Protein AF-A0A3A2ZEJ2-F1 (afdb_monomer_lite)

Sequence (96 aa):
LSNLYGLLFLLGVAVCYTTSEPKVVRNYLVCLAIADVGHIYYVYKALGWDAFADVGSWNVLTWGNVGITGFLFLNRVAYFLGIFGKEVVRREVKRD

Organism: NCBI:txid2070753

Structure (mmCIF, N/CA/C/O backbone):
data_AF-A0A3A2ZEJ2-F1
#
_entry.id   AF-A0A3A2ZEJ2-F1
#
loop_
_atom_site.group_PDB
_atom_site.id
_atom_site.type_symbol
_atom_site.label_atom_id
_atom_site.label_alt_id
_atom_site.label_comp_id
_atom_site.label_asym_id
_atom_site.label_entity_id
_atom_site.label_seq_id
_atom_site.pdbx_PDB_ins_code
_atom_site.Cartn_x
_atom_site.Cartn_y
_atom_site.Cartn_z
_atom_site.occupancy
_atom_site.B_iso_or_equiv
_atom_site.auth_seq_id
_atom_site.auth_comp_id
_atom_site.auth_asym_id
_atom_site.auth_atom_id
_atom_site.pdbx_PDB_model_num
ATOM 1 N N . LEU A 1 1 ? 11.108 9.347 -1.292 1.00 59.06 1 LEU A N 1
ATOM 2 C CA . LEU A 1 1 ? 10.064 8.366 -0.916 1.00 59.06 1 LEU A CA 1
ATOM 3 C C . LEU A 1 1 ? 10.109 7.976 0.567 1.00 59.06 1 LEU A C 1
ATOM 5 O O . LEU A 1 1 ? 9.058 7.902 1.182 1.00 59.06 1 LEU A O 1
ATOM 9 N N . SER A 1 2 ? 11.289 7.822 1.181 1.00 63.22 2 SER A N 1
ATOM 10 C CA . SER A 1 2 ? 11.443 7.387 2.585 1.00 63.22 2 SER A CA 1
ATOM 11 C C . SER A 1 2 ? 10.671 8.219 3.618 1.00 63.22 2 SER A C 1
ATOM 13 O O . SER A 1 2 ? 10.086 7.656 4.536 1.00 63.22 2 SER A O 1
ATOM 15 N N . ASN A 1 3 ? 10.593 9.542 3.436 1.00 76.31 3 ASN A N 1
ATOM 16 C CA . ASN A 1 3 ? 9.819 10.412 4.327 1.00 76.31 3 ASN A CA 1
ATOM 17 C C . ASN A 1 3 ? 8.306 10.104 4.290 1.00 76.31 3 ASN A C 1
ATOM 19 O O . ASN A 1 3 ? 7.640 10.127 5.317 1.00 76.31 3 ASN A O 1
ATOM 23 N N . LEU A 1 4 ? 7.764 9.743 3.119 1.00 78.81 4 LEU A N 1
ATOM 24 C CA . LEU A 1 4 ? 6.353 9.371 2.978 1.00 78.81 4 LEU A CA 1
ATOM 25 C C . LEU A 1 4 ? 6.059 8.017 3.626 1.00 78.81 4 LEU A C 1
ATOM 27 O O . LEU A 1 4 ? 5.044 7.892 4.300 1.00 78.81 4 LEU A O 1
ATOM 31 N N . TYR A 1 5 ? 6.946 7.026 3.492 1.00 77.38 5 TYR A N 1
ATOM 32 C CA . TYR A 1 5 ? 6.781 5.749 4.199 1.00 77.38 5 TYR A CA 1
ATOM 33 C C . TYR A 1 5 ? 6.810 5.928 5.720 1.00 77.38 5 TYR A C 1
ATOM 35 O O . TYR A 1 5 ? 5.969 5.359 6.413 1.00 77.38 5 TYR A O 1
ATOM 43 N N . GLY A 1 6 ? 7.723 6.760 6.234 1.00 79.38 6 GLY A N 1
ATOM 44 C CA . GLY A 1 6 ? 7.765 7.112 7.655 1.00 79.38 6 GLY A CA 1
ATOM 45 C C . GLY A 1 6 ? 6.488 7.818 8.116 1.00 79.38 6 GLY A C 1
ATOM 46 O O . GLY A 1 6 ? 5.922 7.459 9.146 1.00 79.38 6 GLY A O 1
ATOM 47 N N . LEU A 1 7 ? 5.979 8.759 7.316 1.00 84.56 7 LEU A N 1
ATOM 48 C CA . LEU A 1 7 ? 4.713 9.432 7.591 1.00 84.56 7 LEU A CA 1
ATOM 49 C C . LEU A 1 7 ? 3.533 8.451 7.605 1.00 84.56 7 LEU A C 1
ATOM 51 O O . LEU A 1 7 ? 2.739 8.486 8.537 1.00 84.56 7 LEU A O 1
ATOM 55 N N . LEU A 1 8 ? 3.426 7.556 6.617 1.00 83.62 8 LEU A N 1
ATOM 56 C CA . LEU A 1 8 ? 2.377 6.531 6.564 1.00 83.62 8 LEU A CA 1
ATOM 57 C C . LEU A 1 8 ? 2.434 5.587 7.768 1.00 83.62 8 LEU A C 1
ATOM 59 O O . LEU A 1 8 ? 1.391 5.195 8.290 1.00 83.62 8 LEU A O 1
ATOM 63 N N . PHE A 1 9 ? 3.641 5.226 8.207 1.00 84.31 9 PHE A N 1
ATOM 64 C CA . PHE A 1 9 ? 3.834 4.418 9.405 1.00 84.31 9 PHE A CA 1
ATOM 65 C C . PHE A 1 9 ? 3.320 5.150 10.648 1.00 84.31 9 PHE A C 1
ATOM 67 O O . PHE A 1 9 ? 2.479 4.614 11.367 1.00 84.31 9 PHE A O 1
ATOM 74 N N . LEU A 1 10 ? 3.752 6.396 10.862 1.00 86.81 10 LEU A N 1
ATOM 75 C CA . LEU A 1 10 ? 3.299 7.208 11.994 1.00 86.81 10 LEU A CA 1
ATOM 76 C C . LEU A 1 10 ? 1.790 7.463 11.953 1.00 86.81 10 LEU A C 1
ATOM 78 O O . LEU A 1 10 ? 1.139 7.406 12.990 1.00 86.81 10 LEU A O 1
ATOM 82 N N . LEU A 1 11 ? 1.224 7.685 10.767 1.00 87.31 11 LEU A N 1
ATOM 83 C CA . LEU A 1 11 ? -0.212 7.858 10.576 1.00 87.31 11 LEU A CA 1
ATOM 84 C C . LEU A 1 11 ? -0.973 6.572 10.916 1.00 87.31 11 LEU A C 1
ATOM 86 O O . LEU A 1 11 ? -1.983 6.629 11.607 1.00 87.31 11 LEU A O 1
ATOM 90 N N . GLY A 1 12 ? -0.469 5.408 10.495 1.00 84.56 12 GLY A N 1
ATOM 91 C CA . GLY A 1 12 ? -1.038 4.113 10.866 1.00 84.56 12 GLY A CA 1
ATOM 92 C C . GLY A 1 12 ? -1.020 3.884 12.377 1.00 84.56 12 GLY A C 1
ATOM 93 O O . GLY A 1 12 ? -2.045 3.521 12.948 1.00 84.56 12 GLY A O 1
ATOM 94 N N . VAL A 1 13 ? 0.108 4.169 13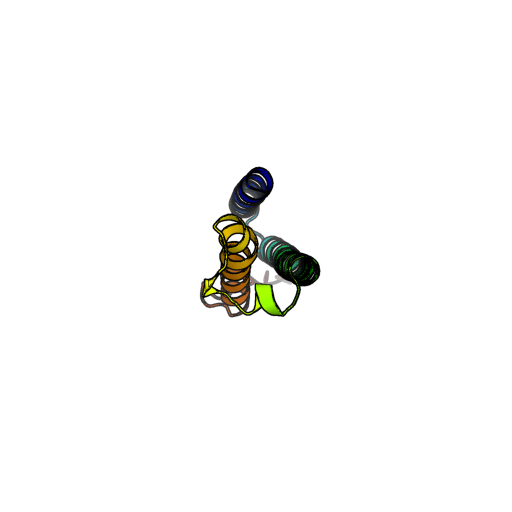.034 1.00 85.88 13 VAL A N 1
ATOM 95 C CA . VAL A 1 13 ? 0.226 4.094 14.500 1.00 85.88 13 VAL A CA 1
ATOM 96 C C . VAL A 1 13 ? -0.747 5.061 15.172 1.00 85.88 13 VAL A C 1
ATOM 98 O O . VAL A 1 13 ? -1.471 4.661 16.079 1.00 85.88 13 VAL A O 1
ATOM 101 N N . ALA A 1 14 ? -0.817 6.309 14.705 1.00 86.69 14 ALA A N 1
ATOM 102 C CA . ALA A 1 14 ? -1.717 7.313 15.252 1.00 86.69 14 ALA A CA 1
ATOM 103 C C . ALA A 1 14 ? -3.185 6.893 15.110 1.00 86.69 14 ALA A C 1
ATOM 105 O O . ALA A 1 14 ? -3.920 6.962 16.088 1.00 86.69 14 ALA A O 1
ATOM 106 N N . VAL A 1 15 ? -3.617 6.403 13.944 1.00 86.12 15 VAL A N 1
ATOM 107 C CA . VAL A 1 15 ? -4.996 5.931 13.726 1.00 86.12 15 VAL A CA 1
ATOM 108 C C . VAL A 1 15 ? -5.306 4.745 14.641 1.00 86.12 15 VAL A C 1
ATOM 110 O O . VAL A 1 15 ? -6.292 4.790 15.369 1.00 86.12 15 VAL A O 1
ATOM 113 N N . CYS A 1 16 ? -4.441 3.730 14.689 1.00 83.44 16 CYS A N 1
ATOM 114 C CA . CYS A 1 16 ? -4.647 2.569 15.559 1.00 83.44 16 CYS A CA 1
ATOM 115 C C . CYS A 1 16 ? -4.646 2.919 17.057 1.00 83.44 16 CYS A C 1
ATOM 117 O O . CYS A 1 16 ? -5.292 2.228 17.839 1.00 83.44 16 CYS A O 1
ATOM 119 N N . TYR A 1 17 ? -3.926 3.968 17.467 1.00 84.75 17 TYR A N 1
ATOM 120 C CA . TYR A 1 17 ? -3.852 4.393 18.867 1.00 84.75 17 TYR A CA 1
ATOM 121 C C . TYR A 1 17 ? -4.980 5.354 19.270 1.00 84.75 17 TYR A C 1
ATOM 123 O O . TYR A 1 17 ? -5.378 5.392 20.431 1.00 84.75 17 TYR A O 1
ATOM 131 N N . THR A 1 18 ? -5.498 6.148 18.330 1.00 83.94 18 THR A N 1
ATOM 132 C CA . THR A 1 18 ? -6.490 7.200 18.615 1.00 83.94 18 THR A CA 1
ATOM 133 C C . THR A 1 18 ? -7.932 6.764 18.395 1.00 83.94 18 THR A C 1
ATOM 135 O O . THR A 1 18 ? -8.819 7.325 19.035 1.00 83.94 18 THR A O 1
ATOM 138 N N . THR A 1 19 ? -8.196 5.779 17.529 1.00 80.38 19 THR A N 1
ATOM 139 C CA . THR A 1 19 ? -9.555 5.282 17.290 1.00 80.38 19 THR A CA 1
ATOM 140 C C . THR A 1 19 ? -9.696 3.801 17.614 1.00 80.38 19 THR A C 1
ATOM 142 O O . THR A 1 19 ? -8.890 2.967 17.214 1.00 80.38 19 THR A O 1
ATOM 145 N N . SER A 1 20 ? -10.769 3.463 18.328 1.00 77.88 20 SER A N 1
ATOM 146 C CA . SER A 1 20 ? -11.222 2.080 18.515 1.00 77.88 20 SER A CA 1
ATOM 147 C C . SER A 1 20 ? -12.416 1.741 17.621 1.00 77.88 20 SER A C 1
ATOM 149 O O . SER A 1 20 ? -12.993 0.665 17.755 1.00 77.88 20 SER A O 1
ATOM 151 N N . GLU A 1 21 ? -12.815 2.650 16.722 1.00 81.62 21 GLU A N 1
ATOM 152 C C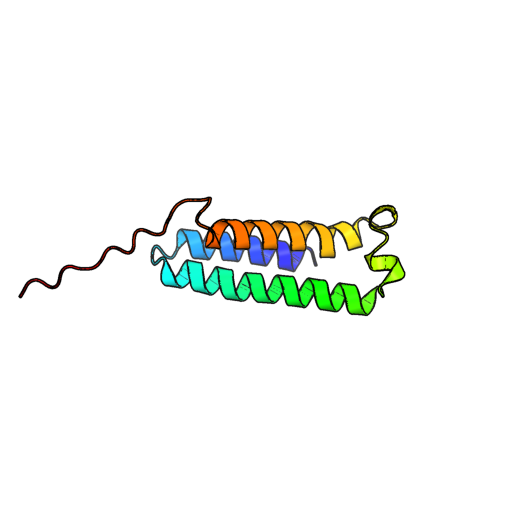A . GLU A 1 21 ? -13.938 2.420 15.822 1.00 81.62 21 GLU A CA 1
ATOM 153 C C . GLU A 1 21 ? -13.477 1.633 14.582 1.00 81.62 21 GLU A C 1
ATOM 155 O O . GLU A 1 21 ? -12.737 2.171 13.749 1.00 81.62 21 GLU A O 1
ATOM 160 N N . PRO A 1 22 ? -13.951 0.386 14.388 1.00 76.62 22 PRO A N 1
ATOM 161 C CA . PRO A 1 22 ? -13.460 -0.471 13.307 1.00 76.62 22 PRO A CA 1
ATOM 162 C C . PRO A 1 22 ? -13.721 0.126 11.917 1.00 76.62 22 PRO A C 1
ATOM 164 O O . PRO A 1 22 ? -12.892 0.040 11.018 1.00 76.62 22 PRO A O 1
ATOM 167 N N . LYS A 1 23 ? -14.834 0.857 11.753 1.00 81.12 23 LYS A N 1
ATOM 168 C CA . LYS A 1 23 ? -15.182 1.528 10.490 1.00 81.12 23 LYS A CA 1
ATOM 169 C C . LYS A 1 23 ? -14.125 2.538 10.040 1.00 81.12 23 LYS A C 1
ATOM 171 O O . LYS A 1 23 ? -13.865 2.640 8.841 1.00 81.12 23 LYS A O 1
ATOM 176 N N . VAL A 1 24 ? -13.530 3.277 10.978 1.00 84.69 24 VAL A N 1
ATOM 177 C CA . VAL A 1 24 ? -12.516 4.297 10.674 1.00 84.69 24 VAL A CA 1
ATOM 178 C C . VAL A 1 24 ? -11.229 3.625 10.211 1.00 84.69 24 VAL A C 1
ATOM 180 O O . VAL A 1 24 ? -10.699 3.984 9.160 1.00 84.69 24 VAL A O 1
ATOM 183 N N . VAL A 1 25 ? -10.779 2.596 10.935 1.00 84.75 25 VAL A N 1
ATOM 184 C CA . VAL A 1 25 ? -9.593 1.805 10.573 1.00 84.75 25 VAL A CA 1
ATOM 185 C C . VAL A 1 25 ? -9.791 1.127 9.217 1.00 84.75 25 VAL A C 1
ATOM 187 O O . VAL A 1 25 ? -8.930 1.224 8.342 1.00 84.75 25 VAL A O 1
ATOM 190 N N . ARG A 1 26 ? -10.958 0.521 8.984 1.00 83.25 26 ARG A N 1
ATOM 191 C CA . ARG A 1 26 ? -11.286 -0.134 7.716 1.00 83.25 26 ARG A CA 1
ATOM 192 C C . ARG A 1 26 ? -11.266 0.838 6.539 1.00 83.25 26 ARG A C 1
ATOM 194 O O . ARG A 1 26 ? -10.644 0.541 5.524 1.00 83.25 26 ARG A O 1
ATOM 201 N N . ASN A 1 27 ? -11.911 2.000 6.661 1.00 86.12 27 ASN A N 1
ATOM 202 C CA . ASN A 1 27 ? -1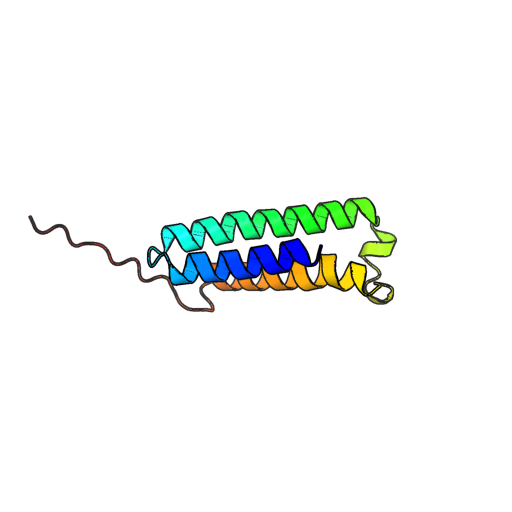1.917 3.007 5.595 1.00 86.12 27 ASN A CA 1
ATOM 203 C C . ASN A 1 27 ? -10.514 3.570 5.337 1.00 86.12 27 ASN A C 1
ATOM 205 O O . ASN A 1 27 ? -10.127 3.739 4.182 1.00 86.12 27 ASN A O 1
ATOM 209 N N . TYR A 1 28 ? -9.734 3.799 6.395 1.00 88.00 28 TYR A N 1
ATOM 210 C CA . TYR A 1 28 ? -8.334 4.198 6.275 1.00 88.00 28 TYR A CA 1
ATOM 211 C C . TYR A 1 28 ? -7.521 3.172 5.472 1.00 88.00 28 TYR A C 1
ATOM 213 O O . TYR A 1 28 ? -6.835 3.539 4.516 1.00 88.00 28 TYR A O 1
ATOM 221 N N . LEU A 1 29 ? -7.663 1.881 5.788 1.00 86.38 29 LEU A N 1
ATOM 222 C CA . LEU A 1 29 ? -6.994 0.797 5.066 1.00 86.38 29 LEU A CA 1
ATOM 223 C C . LEU A 1 29 ? -7.455 0.678 3.604 1.00 86.38 29 LEU A C 1
ATOM 225 O O . LEU A 1 29 ? -6.645 0.313 2.754 1.00 86.38 29 LEU A O 1
ATOM 229 N N . VAL A 1 30 ? -8.712 1.017 3.284 1.00 87.25 30 VAL A N 1
ATOM 230 C CA . VAL A 1 30 ? -9.214 1.027 1.895 1.00 87.25 30 VAL A CA 1
ATOM 231 C C . VAL A 1 30 ? -8.532 2.129 1.090 1.00 87.25 30 VAL A C 1
ATOM 233 O O . VAL A 1 30 ? -8.005 1.858 0.012 1.00 87.25 30 VAL A O 1
ATOM 236 N N . CYS A 1 31 ? -8.490 3.357 1.616 1.00 88.19 31 CYS A N 1
ATOM 237 C CA . CYS A 1 31 ? -7.803 4.475 0.961 1.00 88.19 31 CYS A CA 1
ATOM 238 C C . CYS A 1 31 ? -6.327 4.153 0.711 1.00 88.19 31 CYS A C 1
ATOM 240 O O . CYS A 1 31 ? -5.789 4.406 -0.365 1.00 88.19 31 CYS A O 1
ATOM 242 N N . LEU A 1 32 ? -5.693 3.542 1.705 1.00 87.00 32 LEU A N 1
ATOM 243 C CA . LEU A 1 32 ? -4.327 3.062 1.637 1.00 87.00 32 LEU A CA 1
ATOM 244 C C . LEU A 1 32 ? -4.131 1.992 0.550 1.00 87.00 32 LEU A C 1
ATOM 246 O O . LEU A 1 32 ? -3.220 2.106 -0.266 1.00 87.00 32 LEU A O 1
ATOM 250 N N . ALA A 1 33 ? -5.003 0.987 0.481 1.00 86.75 33 ALA A N 1
ATOM 251 C CA . ALA A 1 33 ? -4.933 -0.047 -0.549 1.00 86.75 33 ALA A CA 1
ATOM 252 C C . ALA A 1 33 ? -5.067 0.538 -1.970 1.00 86.75 33 ALA A C 1
ATOM 254 O O . ALA A 1 33 ? -4.327 0.145 -2.870 1.00 86.75 33 ALA A O 1
ATOM 255 N N . ILE A 1 34 ? -5.953 1.522 -2.164 1.00 88.06 34 ILE A N 1
ATOM 256 C CA . ILE A 1 34 ? -6.082 2.249 -3.439 1.00 88.06 34 ILE A CA 1
ATOM 257 C C . ILE A 1 34 ? -4.788 3.009 -3.762 1.00 88.06 34 ILE A C 1
ATOM 259 O O . ILE A 1 34 ? -4.323 2.981 -4.904 1.00 88.06 34 ILE A O 1
ATOM 263 N N . ALA A 1 35 ? -4.188 3.663 -2.764 1.00 87.69 35 ALA A N 1
ATOM 264 C CA . ALA A 1 35 ? -2.937 4.391 -2.935 1.00 87.69 35 ALA A CA 1
ATOM 265 C C . ALA A 1 35 ? -1.777 3.470 -3.352 1.00 87.69 35 ALA A C 1
ATOM 267 O O . ALA A 1 35 ? -1.011 3.852 -4.235 1.00 87.69 35 ALA A O 1
ATOM 268 N N . ASP A 1 36 ? -1.671 2.257 -2.794 1.00 86.75 36 ASP A N 1
ATOM 269 C CA . ASP A 1 36 ? -0.633 1.294 -3.197 1.00 86.75 36 ASP A CA 1
ATOM 270 C C . ASP A 1 36 ? -0.776 0.882 -4.661 1.00 86.75 36 ASP A C 1
ATOM 272 O O . ASP A 1 36 ? 0.203 0.902 -5.406 1.00 86.75 36 ASP A O 1
ATOM 276 N N . VAL A 1 37 ? -1.995 0.529 -5.086 1.00 87.69 37 VAL A N 1
ATOM 277 C CA . VAL A 1 37 ? -2.268 0.103 -6.467 1.00 87.69 37 VAL A CA 1
ATOM 278 C C . VAL A 1 37 ? -1.962 1.237 -7.437 1.00 87.69 37 VAL A C 1
ATOM 280 O O . VAL A 1 37 ? -1.291 1.023 -8.447 1.00 87.69 37 VAL A O 1
ATOM 283 N N . GLY A 1 38 ? -2.396 2.457 -7.107 1.00 86.94 38 GLY A N 1
ATOM 284 C CA . GLY A 1 38 ? -2.060 3.646 -7.881 1.00 86.94 38 GLY A CA 1
ATOM 285 C C . GLY A 1 38 ? -0.548 3.845 -7.975 1.00 86.94 38 GLY A C 1
ATOM 286 O O . GLY A 1 38 ? -0.023 4.050 -9.067 1.00 86.94 38 GLY A O 1
ATOM 287 N N . HIS A 1 39 ? 0.169 3.725 -6.856 1.00 86.75 39 HIS A N 1
ATOM 288 C CA . HIS A 1 39 ? 1.618 3.898 -6.825 1.00 86.75 39 HIS A CA 1
ATOM 289 C C . HIS A 1 39 ? 2.345 2.864 -7.693 1.00 86.75 39 HIS A C 1
ATOM 291 O O . HIS A 1 39 ? 3.152 3.245 -8.540 1.00 86.75 39 HIS A O 1
ATOM 297 N N . ILE A 1 40 ? 2.009 1.577 -7.556 1.00 86.38 40 ILE A N 1
ATOM 298 C CA . ILE A 1 40 ? 2.585 0.496 -8.371 1.00 86.38 40 ILE A CA 1
ATOM 299 C C . ILE A 1 40 ? 2.285 0.724 -9.857 1.00 86.38 40 ILE A C 1
ATOM 301 O O . ILE A 1 40 ? 3.179 0.566 -10.685 1.00 86.38 40 ILE A O 1
ATOM 305 N N . TYR A 1 41 ? 1.072 1.160 -10.207 1.00 86.25 41 TYR A N 1
ATOM 306 C CA . TYR A 1 41 ? 0.702 1.459 -11.592 1.00 86.25 41 TYR A CA 1
ATOM 307 C C . TYR A 1 41 ? 1.521 2.610 -12.195 1.00 86.25 41 TYR A C 1
ATOM 309 O O . TYR A 1 41 ? 1.969 2.512 -13.338 1.00 86.25 41 TYR A O 1
ATOM 317 N N . TYR A 1 42 ? 1.758 3.689 -11.443 1.00 86.94 42 TYR A N 1
ATOM 318 C CA . TYR A 1 42 ? 2.599 4.791 -11.920 1.00 86.94 42 TYR A CA 1
ATOM 319 C C . TYR A 1 42 ? 4.066 4.380 -12.057 1.00 86.94 42 TYR A C 1
ATOM 321 O O . TYR A 1 42 ? 4.714 4.780 -13.023 1.00 86.94 42 TYR A O 1
ATOM 329 N N . VAL A 1 43 ? 4.579 3.547 -11.145 1.00 85.31 43 VAL A N 1
ATOM 330 C CA . VAL A 1 43 ? 5.936 2.990 -11.264 1.00 85.31 43 VAL A CA 1
ATOM 331 C C . VAL A 1 43 ? 6.037 2.069 -12.481 1.00 85.31 43 VAL A C 1
ATOM 333 O O . VAL A 1 43 ? 6.985 2.193 -13.249 1.00 85.31 43 VAL A O 1
ATOM 336 N N . TYR A 1 44 ? 5.033 1.222 -12.721 1.00 83.50 44 TYR A N 1
ATOM 337 C CA . TYR A 1 44 ? 4.926 0.399 -13.928 1.00 83.50 44 TYR A CA 1
ATOM 338 C C . TYR A 1 44 ? 4.934 1.253 -15.205 1.00 83.50 44 TYR A C 1
ATOM 340 O O . TYR A 1 44 ? 5.716 1.002 -16.119 1.00 83.50 44 TYR A O 1
ATOM 348 N N . LYS A 1 45 ? 4.117 2.311 -15.252 1.00 86.56 45 LYS A N 1
ATOM 349 C CA . LYS A 1 45 ? 4.086 3.272 -16.366 1.00 86.56 45 LYS A CA 1
ATOM 350 C C . LYS A 1 45 ? 5.430 3.968 -16.591 1.00 86.56 45 LYS A C 1
ATOM 352 O O . LYS A 1 45 ? 5.749 4.267 -17.736 1.00 86.56 45 LYS A O 1
ATOM 357 N N . ALA A 1 46 ? 6.179 4.249 -15.526 1.00 84.44 46 ALA A N 1
ATOM 358 C CA . ALA A 1 46 ? 7.468 4.929 -15.603 1.00 84.44 46 ALA A CA 1
ATOM 359 C C . ALA A 1 46 ? 8.619 3.999 -16.027 1.00 84.44 46 ALA A C 1
ATOM 361 O O . ALA A 1 46 ? 9.498 4.442 -16.760 1.00 84.44 46 ALA A O 1
ATOM 362 N N . LEU A 1 47 ? 8.624 2.735 -15.582 1.00 83.50 47 LEU A N 1
ATOM 363 C CA . LEU A 1 47 ? 9.649 1.747 -15.950 1.00 83.50 47 LEU A CA 1
ATOM 364 C C . LEU A 1 47 ? 9.404 1.100 -17.322 1.00 83.50 47 LEU A C 1
ATOM 366 O O . LEU A 1 47 ? 10.361 0.746 -18.004 1.00 83.50 47 LEU A O 1
ATOM 370 N N . GLY A 1 48 ? 8.140 0.922 -17.714 1.00 83.94 48 GLY A N 1
ATOM 371 C CA . GLY A 1 48 ? 7.765 0.076 -18.848 1.00 83.94 48 GLY A CA 1
ATOM 372 C C . GLY A 1 48 ? 7.715 -1.415 -18.484 1.00 83.94 48 GLY A C 1
ATOM 373 O O . GLY A 1 48 ? 8.243 -1.846 -17.460 1.00 83.94 48 GLY A O 1
ATOM 374 N N . TRP A 1 49 ? 7.041 -2.215 -19.319 1.00 80.75 49 TRP A N 1
ATOM 375 C CA . TRP A 1 49 ? 6.769 -3.634 -19.039 1.00 80.75 49 TRP A CA 1
ATOM 376 C C . TRP A 1 49 ? 8.029 -4.496 -18.953 1.00 80.75 49 TRP A C 1
ATOM 378 O O . TRP A 1 49 ? 8.125 -5.303 -18.034 1.00 80.75 49 TRP A O 1
ATOM 388 N N . ASP A 1 50 ? 9.014 -4.287 -19.829 1.00 80.25 50 ASP A N 1
ATOM 389 C CA . ASP A 1 50 ? 10.232 -5.106 -19.856 1.00 80.25 50 ASP A CA 1
ATOM 390 C C . ASP A 1 50 ? 11.047 -4.988 -18.559 1.00 80.25 50 ASP A C 1
ATOM 392 O O . ASP A 1 50 ? 11.415 -5.994 -17.959 1.00 80.25 50 ASP A O 1
ATOM 396 N N . ALA A 1 51 ? 11.251 -3.765 -18.061 1.00 79.75 51 ALA A N 1
ATOM 397 C CA . ALA A 1 51 ? 11.971 -3.527 -16.808 1.00 79.75 51 ALA A CA 1
ATOM 398 C C . ALA A 1 51 ? 11.123 -3.838 -15.561 1.00 79.75 51 ALA A C 1
ATOM 400 O O . ALA A 1 51 ? 11.657 -4.152 -14.498 1.00 79.75 51 ALA A O 1
ATOM 401 N N . PHE A 1 52 ? 9.794 -3.745 -15.662 1.00 80.19 52 PHE A N 1
ATOM 402 C CA . PHE A 1 52 ? 8.901 -4.106 -14.564 1.00 80.19 52 PHE A CA 1
ATOM 403 C C . PHE A 1 52 ? 8.799 -5.627 -14.388 1.00 80.19 52 PHE A C 1
ATOM 405 O O . PHE A 1 52 ? 8.801 -6.104 -13.260 1.00 80.19 52 PHE A O 1
ATOM 412 N N . ALA A 1 53 ? 8.737 -6.397 -15.476 1.00 80.31 53 ALA A N 1
ATOM 413 C CA . ALA A 1 53 ? 8.663 -7.855 -15.419 1.00 80.31 53 ALA A CA 1
ATOM 414 C C . ALA A 1 53 ? 10.005 -8.507 -15.042 1.00 80.31 53 ALA A C 1
ATOM 416 O O . ALA A 1 53 ? 10.019 -9.610 -14.492 1.00 80.31 53 ALA A O 1
ATOM 417 N N . ASP A 1 54 ? 11.126 -7.825 -15.287 1.00 85.50 54 ASP A N 1
ATOM 418 C CA . ASP A 1 54 ? 12.458 -8.298 -14.917 1.00 85.50 54 ASP A CA 1
ATOM 419 C C . ASP A 1 54 ? 12.791 -8.014 -13.440 1.00 85.50 54 ASP A C 1
ATOM 421 O O . ASP A 1 54 ? 13.624 -7.177 -13.092 1.00 85.50 54 ASP A O 1
ATOM 425 N N . VAL A 1 55 ? 12.125 -8.745 -12.542 1.00 78.94 55 VAL A N 1
ATOM 426 C CA . VAL A 1 55 ? 12.309 -8.640 -11.080 1.00 78.94 55 VAL A CA 1
ATOM 427 C C . VAL A 1 55 ? 13.765 -8.900 -10.655 1.00 78.94 55 VAL A C 1
ATOM 429 O O . VAL A 1 55 ? 14.209 -8.415 -9.613 1.00 78.94 55 VAL A O 1
ATOM 432 N N . GLY A 1 56 ? 14.532 -9.639 -11.465 1.00 80.81 56 GLY A N 1
ATOM 433 C CA . GLY A 1 56 ? 15.938 -9.950 -11.207 1.00 80.81 56 GLY A CA 1
ATOM 434 C C . GLY A 1 56 ? 16.882 -8.758 -11.383 1.00 80.81 56 GLY A C 1
ATOM 435 O O . GLY A 1 56 ? 17.909 -8.702 -10.708 1.00 80.81 56 GLY A O 1
ATOM 436 N N . SER A 1 57 ? 16.531 -7.786 -12.231 1.00 84.25 57 SER A N 1
ATOM 437 C CA . SER A 1 57 ? 17.338 -6.579 -12.471 1.00 84.25 57 SER A CA 1
ATOM 438 C C . SER A 1 57 ? 16.882 -5.359 -11.670 1.00 84.25 57 SER A C 1
ATOM 440 O O . SER A 1 57 ? 17.452 -4.270 -11.796 1.00 84.25 57 SER A O 1
ATOM 442 N N . TRP A 1 58 ? 15.878 -5.517 -10.803 1.00 86.12 58 TRP A N 1
ATOM 443 C CA . TRP A 1 58 ? 15.396 -4.427 -9.968 1.00 86.12 58 TRP A CA 1
ATOM 444 C C . TRP A 1 58 ? 16.493 -3.908 -9.039 1.00 86.12 58 TRP A C 1
ATOM 446 O O . TRP A 1 58 ? 17.041 -4.625 -8.203 1.00 86.12 58 TRP A O 1
ATOM 456 N N . ASN A 1 59 ? 16.766 -2.610 -9.139 1.00 86.00 59 ASN A N 1
ATOM 457 C CA . ASN A 1 59 ? 17.659 -1.929 -8.212 1.00 86.00 59 ASN A CA 1
ATOM 458 C C . ASN A 1 59 ? 16.959 -1.700 -6.855 1.00 86.00 59 ASN A C 1
ATOM 460 O O . ASN A 1 59 ? 15.732 -1.774 -6.752 1.00 86.00 59 ASN A O 1
ATOM 464 N N . VAL A 1 60 ? 17.724 -1.355 -5.816 1.00 83.56 60 VAL A N 1
ATOM 465 C CA . VAL A 1 60 ? 17.238 -1.115 -4.441 1.00 83.56 60 VAL A CA 1
ATOM 466 C C . VAL A 1 60 ? 16.069 -0.127 -4.407 1.00 83.56 60 VAL A C 1
ATOM 468 O O . VAL A 1 60 ? 15.121 -0.304 -3.645 1.00 83.56 60 VAL A O 1
ATOM 471 N N . LEU A 1 61 ? 16.096 0.894 -5.268 1.00 81.69 61 LEU A N 1
ATOM 472 C CA . LEU A 1 61 ? 15.017 1.875 -5.365 1.00 81.69 61 LEU A CA 1
ATOM 473 C C . LEU A 1 61 ? 13.720 1.260 -5.923 1.00 81.69 61 LEU A C 1
ATOM 475 O O . LEU A 1 61 ? 12.646 1.532 -5.396 1.00 81.69 61 LEU A O 1
ATOM 479 N N . THR A 1 62 ? 13.802 0.402 -6.943 1.00 84.50 62 THR A N 1
ATOM 480 C CA . THR A 1 62 ? 12.640 -0.297 -7.521 1.00 84.50 62 THR A CA 1
ATOM 481 C C . THR A 1 62 ? 12.081 -1.327 -6.546 1.00 84.50 62 THR A C 1
ATOM 483 O O . THR A 1 62 ? 10.868 -1.397 -6.361 1.00 84.50 62 THR A O 1
ATOM 486 N N . TRP A 1 63 ? 12.951 -2.055 -5.840 1.00 84.56 63 TRP A N 1
ATOM 487 C CA . TRP A 1 63 ? 12.552 -2.941 -4.744 1.00 84.56 63 TRP A CA 1
ATOM 488 C C . TRP A 1 63 ? 11.845 -2.191 -3.615 1.00 84.56 63 TRP A C 1
ATOM 490 O O . TRP A 1 63 ? 10.832 -2.663 -3.099 1.00 84.56 63 TRP A O 1
ATOM 500 N N . GLY A 1 64 ? 12.327 -0.997 -3.268 1.00 82.56 64 GLY A N 1
ATOM 501 C CA . GLY A 1 64 ? 11.658 -0.119 -2.315 1.00 82.56 64 GLY A CA 1
ATOM 502 C C . GLY A 1 64 ? 10.277 0.329 -2.802 1.00 82.56 64 GLY A C 1
ATOM 503 O O . GLY A 1 64 ? 9.303 0.243 -2.064 1.00 82.56 64 GLY A O 1
ATOM 504 N N . ASN A 1 65 ? 10.170 0.758 -4.058 1.00 82.69 65 ASN A N 1
ATOM 505 C CA . ASN A 1 65 ? 8.942 1.357 -4.586 1.00 82.69 65 ASN A CA 1
ATOM 506 C C . ASN A 1 65 ? 7.869 0.333 -4.978 1.00 82.69 65 ASN A C 1
ATOM 508 O O . ASN A 1 65 ? 6.683 0.597 -4.800 1.00 82.69 65 ASN A O 1
ATOM 512 N N . VAL A 1 66 ? 8.250 -0.817 -5.534 1.00 84.75 66 VAL A N 1
ATOM 513 C CA . VAL A 1 66 ? 7.312 -1.861 -5.982 1.00 84.75 66 VAL A CA 1
ATOM 514 C C . VAL A 1 66 ? 7.213 -2.975 -4.948 1.00 84.75 66 VAL A C 1
ATOM 516 O O . VAL A 1 66 ? 6.111 -3.342 -4.550 1.00 84.75 66 VAL A O 1
ATOM 519 N N . GLY A 1 67 ? 8.351 -3.476 -4.465 1.00 84.81 67 GLY A N 1
ATOM 520 C CA . GLY A 1 67 ? 8.403 -4.598 -3.529 1.00 84.81 67 GLY A CA 1
ATOM 521 C C . GLY A 1 67 ? 7.770 -4.274 -2.175 1.00 84.81 67 GLY A C 1
ATOM 522 O O . GLY A 1 67 ? 6.810 -4.932 -1.775 1.00 84.81 67 GLY A O 1
ATOM 523 N N . ILE A 1 68 ? 8.252 -3.231 -1.485 1.00 84.25 68 ILE A N 1
ATOM 524 C 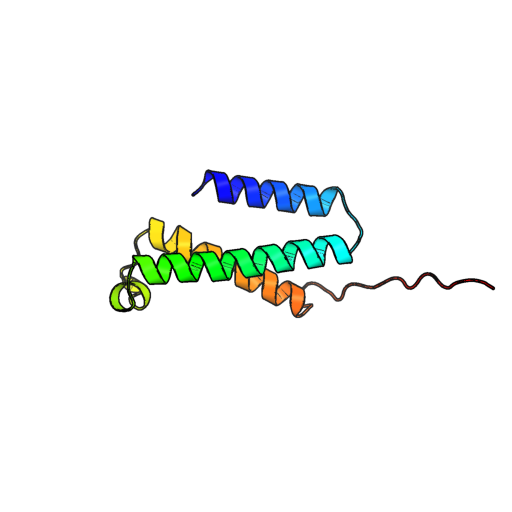CA . ILE A 1 68 ? 7.709 -2.845 -0.165 1.00 84.25 68 ILE A CA 1
ATOM 525 C C . ILE A 1 68 ? 6.233 -2.444 -0.283 1.00 84.25 68 ILE A C 1
ATOM 527 O O . ILE A 1 68 ? 5.412 -2.854 0.535 1.00 84.25 68 ILE A O 1
ATOM 531 N N . THR A 1 69 ? 5.869 -1.677 -1.310 1.00 85.56 69 THR A N 1
ATOM 532 C CA . THR A 1 69 ? 4.489 -1.206 -1.500 1.00 85.56 69 THR A CA 1
ATOM 533 C C . THR A 1 69 ? 3.536 -2.358 -1.832 1.00 85.56 69 THR A C 1
ATOM 535 O O . THR A 1 69 ? 2.439 -2.421 -1.281 1.00 85.56 69 THR A O 1
ATOM 538 N N . GLY A 1 70 ? 3.972 -3.333 -2.637 1.00 86.31 70 GLY A N 1
ATOM 539 C CA . GLY A 1 70 ? 3.228 -4.572 -2.875 1.00 86.31 70 GLY A CA 1
ATOM 540 C C . GLY A 1 70 ? 3.083 -5.421 -1.609 1.00 86.31 70 GLY A C 1
ATOM 541 O O . GLY A 1 70 ? 1.998 -5.924 -1.324 1.00 86.31 70 GLY A O 1
ATOM 542 N N . PHE A 1 71 ? 4.133 -5.520 -0.790 1.00 87.25 71 PHE A N 1
ATOM 543 C CA . PHE A 1 71 ? 4.063 -6.200 0.504 1.00 87.25 71 PHE A CA 1
ATOM 544 C C . PHE A 1 71 ? 3.061 -5.532 1.462 1.00 87.25 71 PHE A C 1
ATOM 546 O O . PHE A 1 71 ? 2.265 -6.216 2.110 1.00 87.25 71 PHE A O 1
ATOM 553 N N . LEU A 1 72 ? 3.045 -4.199 1.537 1.00 85.62 72 LEU A N 1
ATOM 554 C CA . LEU A 1 72 ? 2.064 -3.455 2.336 1.00 85.62 72 LEU A CA 1
ATOM 555 C C . LEU A 1 72 ? 0.635 -3.666 1.825 1.00 85.62 72 LEU A C 1
ATOM 557 O O . LEU A 1 72 ? -0.270 -3.888 2.632 1.00 85.62 72 LEU A O 1
ATOM 561 N N . PHE A 1 73 ? 0.440 -3.670 0.506 1.00 87.25 73 PHE A N 1
ATOM 562 C CA . PHE A 1 73 ? -0.851 -3.971 -0.105 1.00 87.25 73 PHE A CA 1
ATOM 563 C C . PHE A 1 73 ? -1.342 -5.374 0.271 1.00 87.25 73 PHE A C 1
ATOM 565 O O . PHE A 1 73 ? -2.486 -5.533 0.696 1.00 87.25 73 PHE A O 1
ATOM 572 N N . LEU A 1 74 ? -0.472 -6.386 0.208 1.00 86.81 74 LEU A N 1
ATOM 573 C CA . LEU A 1 74 ? -0.812 -7.754 0.614 1.00 86.81 74 LEU A CA 1
ATOM 574 C C . LEU A 1 74 ? -1.224 -7.839 2.087 1.00 86.81 74 LEU A C 1
ATOM 576 O O . LEU A 1 74 ? -2.200 -8.516 2.403 1.00 86.81 74 LEU A O 1
ATOM 580 N N . ASN A 1 75 ? -0.551 -7.111 2.983 1.00 85.38 75 ASN A N 1
ATOM 581 C CA . ASN A 1 75 ? -0.958 -7.032 4.390 1.00 85.38 75 ASN A CA 1
ATOM 582 C C . ASN A 1 75 ? -2.354 -6.402 4.554 1.00 85.38 75 ASN A C 1
ATOM 584 O O . ASN A 1 75 ? -3.149 -6.864 5.372 1.00 85.38 75 ASN A O 1
ATOM 588 N N . ARG A 1 76 ? -2.691 -5.387 3.746 1.00 84.81 76 ARG A N 1
ATOM 589 C CA . ARG A 1 76 ? -4.027 -4.760 3.738 1.00 84.81 76 ARG A CA 1
ATOM 590 C C . ARG A 1 76 ? -5.091 -5.721 3.206 1.00 84.81 76 ARG A C 1
ATOM 592 O O . ARG A 1 76 ? -6.161 -5.833 3.795 1.00 84.81 76 ARG A O 1
ATOM 599 N N . VAL A 1 77 ? -4.789 -6.477 2.150 1.00 85.06 77 VAL A N 1
ATOM 600 C CA . VAL A 1 77 ? -5.677 -7.533 1.635 1.00 85.06 77 VAL A CA 1
ATOM 601 C C . VAL A 1 77 ? -5.879 -8.636 2.677 1.00 85.06 77 VAL A C 1
ATOM 603 O O . VAL A 1 77 ? -7.014 -9.037 2.920 1.00 85.06 77 VAL A O 1
ATOM 606 N N . ALA A 1 78 ? -4.817 -9.078 3.353 1.00 84.12 78 ALA A N 1
ATOM 607 C CA . ALA A 1 78 ? -4.896 -10.054 4.440 1.00 84.12 78 ALA A CA 1
ATOM 608 C C . ALA A 1 78 ? -5.785 -9.568 5.600 1.00 84.12 78 ALA A C 1
ATOM 610 O O . ALA A 1 78 ? -6.563 -10.347 6.155 1.00 84.12 78 ALA A O 1
ATOM 611 N N . TYR A 1 79 ? -5.732 -8.271 5.919 1.00 82.75 79 TYR A N 1
ATOM 612 C CA . TYR A 1 79 ? -6.653 -7.645 6.865 1.00 82.75 79 TYR A CA 1
ATOM 613 C C . TYR A 1 79 ? -8.108 -7.713 6.395 1.00 82.75 79 TYR A C 1
ATOM 615 O O . TYR A 1 79 ? -8.966 -8.161 7.153 1.00 82.75 79 TYR A O 1
ATOM 623 N N . PHE A 1 80 ? -8.399 -7.364 5.139 1.00 81.88 80 PHE A N 1
ATOM 624 C CA . PHE A 1 80 ? -9.765 -7.454 4.605 1.00 81.88 80 PHE A CA 1
ATOM 625 C C . PHE A 1 80 ? -10.295 -8.887 4.515 1.00 81.88 80 PHE A C 1
ATOM 627 O O . PHE A 1 80 ? -11.490 -9.108 4.701 1.00 81.88 80 PHE A O 1
ATOM 634 N N . LEU A 1 81 ? -9.418 -9.864 4.283 1.00 82.38 81 LEU A N 1
ATOM 635 C CA . LEU A 1 81 ? -9.753 -11.289 4.331 1.00 82.38 81 LEU A CA 1
ATOM 636 C C . LEU A 1 81 ? -9.997 -11.796 5.764 1.00 82.38 81 LEU A C 1
ATOM 638 O O . LEU A 1 81 ? -10.437 -12.930 5.948 1.00 82.38 81 LEU A O 1
ATOM 642 N N . GLY A 1 82 ? -9.744 -10.969 6.783 1.00 77.12 82 GLY A N 1
ATOM 643 C CA . GLY A 1 82 ? -9.962 -11.310 8.185 1.00 77.12 82 GLY A CA 1
ATOM 644 C C . GLY A 1 82 ? -8.919 -12.272 8.751 1.00 77.12 82 GLY A C 1
ATOM 645 O O . GLY A 1 82 ? -9.183 -12.900 9.776 1.00 77.12 82 GLY A O 1
ATOM 646 N N . ILE A 1 83 ? -7.742 -12.386 8.118 1.00 77.88 83 ILE A N 1
ATOM 647 C CA . ILE A 1 83 ? -6.640 -13.252 8.580 1.00 77.88 83 ILE A CA 1
ATOM 648 C C . ILE A 1 83 ? -6.163 -12.825 9.976 1.00 77.88 83 ILE A C 1
ATOM 650 O O . ILE A 1 83 ? -5.797 -13.665 10.792 1.00 77.88 83 ILE A O 1
ATOM 654 N N . PHE A 1 84 ? -6.240 -11.529 10.286 1.00 74.50 84 PHE A N 1
ATOM 655 C CA . PHE A 1 84 ? -5.868 -10.970 11.590 1.00 74.50 84 PHE A CA 1
ATOM 656 C C . PHE A 1 84 ? -7.015 -10.956 12.620 1.00 74.50 8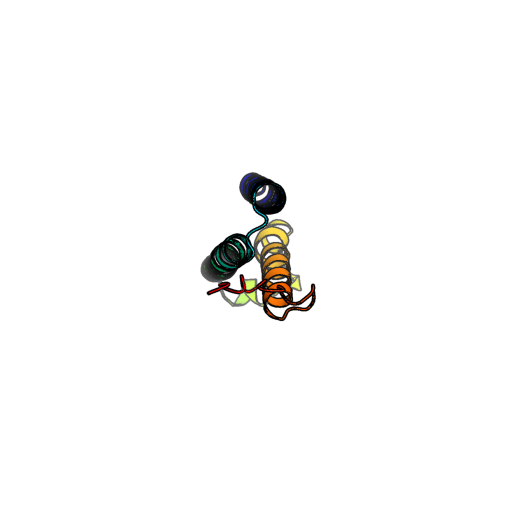4 PHE A C 1
ATOM 658 O O . PHE A 1 84 ? -6.853 -10.416 13.711 1.00 74.50 84 PHE A O 1
ATOM 665 N N . GLY A 1 85 ? -8.166 -11.557 12.296 1.00 66.38 85 GLY A N 1
ATOM 666 C CA . GLY A 1 85 ? -9.367 -11.574 13.133 1.00 66.38 85 GLY A CA 1
ATOM 667 C C . GLY A 1 85 ? -10.528 -10.800 12.505 1.00 66.38 85 GLY A C 1
ATOM 668 O O . GLY A 1 85 ? -10.342 -9.778 11.849 1.00 66.38 85 GLY A O 1
ATOM 669 N N . LYS A 1 86 ? -11.756 -11.303 12.684 1.00 59.53 86 LYS A N 1
ATOM 670 C CA . LYS A 1 86 ? -12.974 -10.624 12.216 1.00 59.53 86 LYS A CA 1
ATOM 671 C C . LYS A 1 86 ? -13.308 -9.474 13.160 1.00 59.53 86 LYS A C 1
ATOM 673 O O . LYS A 1 86 ? -13.406 -9.687 14.366 1.00 59.53 86 LYS A O 1
ATOM 678 N N . GLU A 1 87 ? -13.539 -8.285 12.607 1.00 57.91 87 GLU A N 1
ATOM 679 C CA . GLU A 1 87 ? -14.075 -7.155 13.366 1.00 57.91 87 GLU A CA 1
ATOM 680 C C . GLU A 1 87 ? -15.396 -7.569 14.029 1.00 57.91 87 GLU A C 1
ATOM 682 O O . GLU A 1 87 ? -16.406 -7.810 13.361 1.00 57.91 87 GLU A O 1
ATOM 687 N N . VAL A 1 88 ? -15.398 -7.672 15.359 1.00 55.03 88 VAL A N 1
ATOM 688 C CA . VAL A 1 88 ? -16.629 -7.876 16.119 1.00 55.03 88 VAL A CA 1
ATOM 689 C C . VAL A 1 88 ? -17.350 -6.537 16.136 1.00 55.03 88 VAL A C 1
ATOM 691 O O . VAL A 1 88 ? -17.113 -5.692 16.995 1.00 55.03 88 VAL A O 1
ATOM 694 N N . VAL A 1 89 ? -18.223 -6.315 15.154 1.00 57.78 89 VAL A N 1
ATOM 695 C CA . VAL A 1 89 ? -19.150 -5.183 15.188 1.00 57.78 89 VAL A CA 1
ATOM 696 C C . VAL A 1 89 ? -20.082 -5.412 16.373 1.00 57.78 89 VAL A C 1
ATOM 698 O O . VAL A 1 89 ? -21.040 -6.184 16.286 1.00 57.78 89 VAL A O 1
ATOM 701 N N . ARG A 1 90 ? -19.790 -4.763 17.503 1.00 51.94 90 ARG A N 1
ATOM 702 C CA . ARG A 1 90 ? -20.691 -4.749 18.650 1.00 51.94 90 ARG A CA 1
ATOM 703 C C . ARG A 1 90 ? -21.945 -3.992 18.233 1.00 51.94 90 ARG A C 1
ATOM 705 O O . ARG A 1 90 ? -21.941 -2.771 18.120 1.00 51.94 90 ARG A O 1
ATOM 712 N N . ARG A 1 91 ? -23.012 -4.732 17.928 1.00 50.88 91 ARG A N 1
ATOM 713 C CA . ARG A 1 91 ? -24.338 -4.143 17.759 1.00 50.88 91 ARG A CA 1
ATOM 714 C C . ARG A 1 91 ? -24.788 -3.666 19.136 1.00 50.88 91 ARG A C 1
ATOM 716 O O . ARG A 1 91 ? -25.004 -4.487 20.023 1.00 50.88 91 ARG A O 1
ATOM 723 N N . GLU A 1 92 ? -24.882 -2.353 19.303 1.00 54.69 92 GLU A N 1
ATOM 724 C CA . GLU A 1 92 ? -25.636 -1.740 20.395 1.00 54.69 92 GLU A CA 1
ATOM 725 C C . GLU A 1 92 ? -27.066 -2.292 20.334 1.00 54.69 92 GLU A C 1
ATOM 727 O O . GLU A 1 92 ? -27.797 -2.071 19.364 1.00 54.69 92 GLU A O 1
ATOM 732 N N . VAL A 1 93 ? -27.432 -3.098 21.331 1.00 57.44 93 VAL A N 1
ATOM 733 C CA . VAL A 1 93 ? -28.802 -3.577 21.505 1.00 57.44 93 VAL A CA 1
ATOM 734 C C . VAL A 1 93 ? -29.600 -2.376 21.985 1.00 57.44 93 VAL A C 1
ATOM 736 O O . VAL A 1 93 ? -29.475 -1.960 23.135 1.00 57.44 93 VAL A O 1
ATOM 739 N N . LYS A 1 94 ? -30.391 -1.790 21.085 1.00 56.19 94 LYS A N 1
ATOM 740 C CA . LYS A 1 94 ? -31.366 -0.759 21.435 1.00 56.19 94 LYS A CA 1
ATOM 741 C C . LYS A 1 94 ? -32.350 -1.395 22.425 1.00 56.19 94 LYS A C 1
ATOM 743 O O . LYS A 1 94 ? -33.045 -2.340 22.066 1.00 56.19 94 LYS A O 1
ATOM 748 N N . ARG A 1 95 ? -32.305 -0.966 23.688 1.00 59.84 95 ARG A N 1
ATOM 749 C CA . ARG A 1 95 ? -33.243 -1.399 2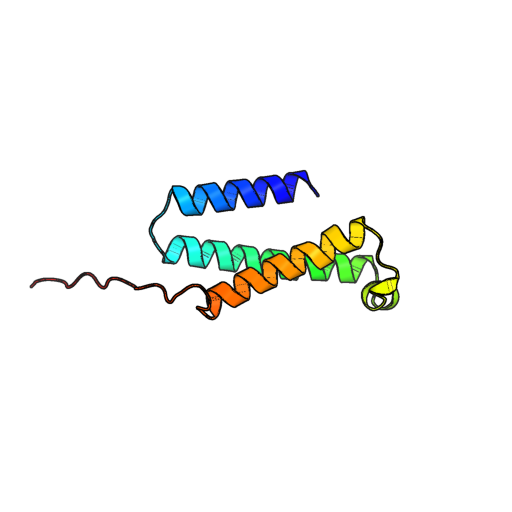4.727 1.00 59.84 95 ARG A CA 1
ATOM 750 C C . ARG A 1 95 ? -34.462 -0.485 24.632 1.00 59.84 95 ARG A C 1
ATOM 752 O O . ARG A 1 95 ? -34.328 0.699 24.942 1.00 59.84 95 ARG A O 1
ATOM 759 N N . ASP A 1 96 ? -35.564 -1.033 24.127 1.00 68.00 96 ASP A N 1
ATOM 760 C CA . ASP A 1 96 ? -36.889 -0.399 24.121 1.00 68.00 96 ASP A CA 1
ATOM 761 C C . ASP A 1 96 ? -37.464 -0.294 25.545 1.00 68.00 96 ASP A C 1
ATOM 763 O O . ASP A 1 96 ? -37.138 -1.170 26.387 1.00 68.00 96 ASP A O 1
#

Foldseek 3Di:
DVVVVVVVVVVLVCCVVPDPDVVSNLVVLVVLLVVLVVQLVVVCVVQDDVRNVPPVPDDPVNCVRNVVSVVSNVVSVCVVVQVVHDPPPPPDDPDD

Secondary structure (DSSP, 8-state):
-HHHHHHHHHHHHHHHHH---HHHHHHHHHHHHHHHHHHHHHHHHHH-HHHHH-GGG--HHHIIIIIIHHHHHHHHHHHHTTTT------------

Radius of gyration: 17.22 Å; chains: 1; bounding box: 54×24×45 Å

pLDDT: mean 80.14, std 9.61, range [50.88, 88.19]

InterPro domains:
  IPR056121 Domain of unknown function DUF7704 [PF24803] (1-86)
  IPR056121 Domain of unknown function DUF7704 [PTHR37019] (1-91)